Protein AF-A0A9N7MRY8-F1 (afdb_monomer_lite)

Sequence (94 aa):
MPPNINLRSHLRQEGHHPRRPRRVHPTSSQKYLPGFVEKAVEFMAKGIDTIVCVFLNNVFVIKAWKANLKIGDEVLLLSDSSGRLLEQLGASSI

Organism: Striga hermonthica (NCBI:txid68872)

InterPro domains:
  IPR036249 Thioredoxin-like superfamily [SSF52833] (31-92)
  IPR037944 Peroxiredoxin-5-like [PTHR10430] (25-91)

Foldseek 3Di:
DDDDDDPPPDPDDPDDDPDDDPDPDVCPLPPPQVVCQVCLVVCVVVVNPAAEDEDLDDPVVQVVSCVVVVPDRSYHYHHNVPCVVCVVVVNSPD

pLDDT: mean 70.33, std 21.2, range [32.59, 91.25]

Structure (mmCIF, N/CA/C/O backbone):
data_AF-A0A9N7MRY8-F1
#
_entry.id   AF-A0A9N7MRY8-F1
#
loop_
_atom_site.group_PDB
_atom_site.id
_atom_site.type_symbol
_atom_site.label_atom_id
_atom_site.label_alt_id
_atom_site.label_comp_id
_atom_site.label_asym_id
_atom_site.label_entity_id
_atom_s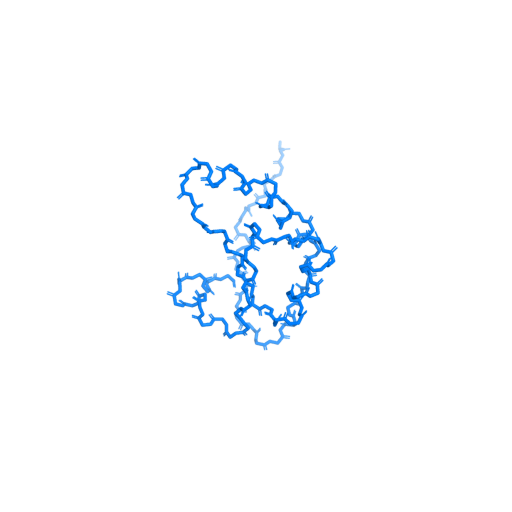ite.label_seq_id
_atom_site.pdbx_PDB_ins_code
_atom_site.Cartn_x
_atom_site.Cartn_y
_atom_site.Cartn_z
_atom_site.occupancy
_atom_site.B_iso_or_equiv
_atom_site.auth_seq_id
_atom_site.auth_comp_id
_atom_site.auth_asym_id
_atom_site.auth_atom_id
_atom_site.pdbx_PDB_model_num
ATOM 1 N N . MET A 1 1 ? 20.216 46.645 5.691 1.00 41.97 1 MET A N 1
ATOM 2 C CA . MET A 1 1 ? 20.375 45.578 4.680 1.00 41.97 1 MET A CA 1
ATOM 3 C C . MET A 1 1 ? 20.392 44.217 5.365 1.00 41.97 1 MET A C 1
ATOM 5 O O . MET A 1 1 ? 21.328 43.959 6.109 1.00 41.97 1 MET A O 1
ATOM 9 N N . PRO A 1 2 ? 19.392 43.362 5.111 1.00 37.56 2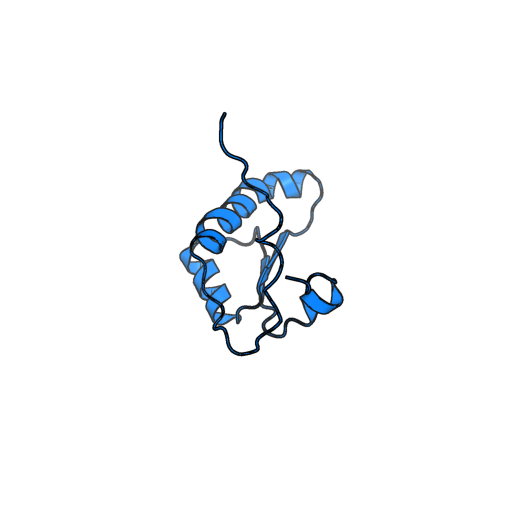 PRO A N 1
ATOM 10 C CA . PRO A 1 2 ? 19.560 41.917 4.986 1.00 37.56 2 PRO A CA 1
ATOM 11 C C . PRO A 1 2 ? 19.461 41.482 3.504 1.00 37.56 2 PRO A C 1
ATOM 13 O O . PRO A 1 2 ? 18.876 42.209 2.694 1.00 37.56 2 PRO A O 1
ATOM 16 N N . PRO A 1 3 ? 20.076 40.346 3.123 1.00 44.50 3 PRO A N 1
ATOM 17 C CA . PRO A 1 3 ? 20.321 39.992 1.732 1.00 44.50 3 PRO A CA 1
ATOM 18 C C . PRO A 1 3 ? 19.110 39.343 1.051 1.00 44.50 3 PRO A C 1
ATOM 20 O O . PRO A 1 3 ? 18.342 38.581 1.631 1.00 44.50 3 PRO A O 1
ATOM 23 N N . ASN A 1 4 ? 18.996 39.678 -0.226 1.00 45.97 4 ASN A N 1
ATOM 24 C CA . ASN A 1 4 ? 17.986 39.283 -1.192 1.00 45.97 4 ASN A CA 1
ATOM 25 C C . ASN A 1 4 ? 18.277 37.844 -1.677 1.00 45.97 4 ASN A C 1
ATOM 27 O O . ASN A 1 4 ? 19.287 37.627 -2.343 1.00 45.97 4 ASN A O 1
ATOM 31 N N .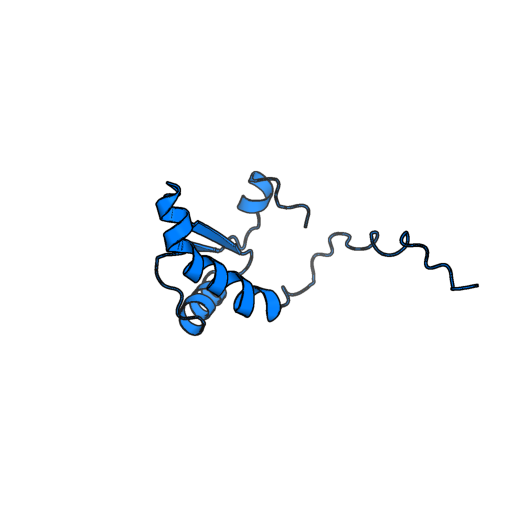 ILE A 1 5 ? 17.426 36.861 -1.357 1.00 47.38 5 ILE A N 1
ATOM 32 C CA . ILE A 1 5 ? 17.455 35.523 -1.978 1.00 47.38 5 ILE A CA 1
ATOM 33 C C . ILE A 1 5 ? 16.213 35.378 -2.855 1.00 47.38 5 ILE A C 1
ATOM 35 O O . ILE A 1 5 ? 15.077 35.309 -2.393 1.00 47.38 5 ILE A O 1
ATOM 39 N N . ASN A 1 6 ? 16.457 35.395 -4.162 1.00 42.00 6 ASN A N 1
ATOM 40 C CA . ASN A 1 6 ? 15.450 35.346 -5.207 1.00 42.00 6 ASN A CA 1
ATOM 41 C C . ASN A 1 6 ? 15.090 33.871 -5.485 1.00 42.00 6 ASN A C 1
ATOM 43 O O . ASN A 1 6 ? 15.885 33.123 -6.050 1.00 42.00 6 ASN A O 1
ATOM 47 N N . LEU A 1 7 ? 13.896 33.444 -5.066 1.00 38.12 7 LEU A N 1
ATOM 48 C CA . LEU A 1 7 ? 13.381 32.058 -5.060 1.00 38.12 7 LEU A CA 1
ATOM 49 C C . LEU A 1 7 ? 13.055 31.455 -6.449 1.00 38.12 7 LEU A C 1
ATOM 51 O O . LEU A 1 7 ? 12.273 30.513 -6.555 1.00 38.12 7 LEU A O 1
ATOM 55 N N . ARG A 1 8 ? 13.635 31.971 -7.539 1.00 36.91 8 ARG A N 1
ATOM 56 C CA . ARG A 1 8 ? 13.259 31.596 -8.918 1.00 36.91 8 ARG A CA 1
ATOM 57 C C . ARG A 1 8 ? 14.176 30.590 -9.625 1.00 36.91 8 ARG A C 1
ATOM 59 O O . ARG A 1 8 ? 13.927 30.288 -10.786 1.00 36.91 8 ARG A O 1
ATOM 66 N N . SER A 1 9 ? 15.189 30.027 -8.966 1.00 35.62 9 SER A N 1
ATOM 67 C CA . SER A 1 9 ? 16.172 29.150 -9.632 1.00 35.62 9 SER A CA 1
ATOM 68 C C . SER A 1 9 ? 16.088 27.651 -9.309 1.00 35.62 9 SER A C 1
ATOM 70 O O . SER A 1 9 ? 16.907 26.903 -9.831 1.00 35.62 9 SER A O 1
ATOM 72 N N . HIS A 1 10 ? 15.120 27.172 -8.514 1.00 33.44 10 HIS A N 1
ATOM 73 C CA . HIS A 1 10 ? 15.131 25.770 -8.042 1.00 33.44 10 HIS A CA 1
ATOM 74 C C . HIS A 1 10 ? 14.040 24.836 -8.601 1.00 33.44 10 HIS A C 1
ATOM 76 O O . HIS A 1 10 ? 13.924 23.707 -8.140 1.00 33.44 10 HIS A O 1
ATOM 82 N N . LEU A 1 11 ? 13.250 25.261 -9.595 1.00 36.03 11 LEU A N 1
ATOM 83 C CA . LEU A 1 11 ? 12.164 24.441 -10.171 1.00 36.03 11 LEU A CA 1
ATOM 84 C C . LEU A 1 11 ? 12.231 24.333 -11.700 1.00 36.03 11 LEU A C 1
ATOM 86 O O . LEU A 1 11 ? 11.236 24.430 -12.414 1.00 36.03 11 LEU A O 1
ATOM 90 N N . ARG A 1 12 ? 13.435 24.124 -12.224 1.00 36.00 12 ARG A N 1
ATOM 91 C CA . ARG A 1 12 ? 13.651 23.665 -13.598 1.00 36.00 12 ARG A CA 1
ATOM 92 C C . ARG A 1 12 ? 14.859 22.747 -13.524 1.00 36.00 12 ARG A C 1
ATOM 94 O O . ARG A 1 12 ? 15.896 23.258 -13.130 1.00 36.00 12 ARG A O 1
ATOM 101 N N . GLN A 1 13 ? 14.692 21.454 -13.825 1.00 43.38 13 GLN A N 1
ATOM 102 C CA . GLN A 1 13 ? 15.711 20.411 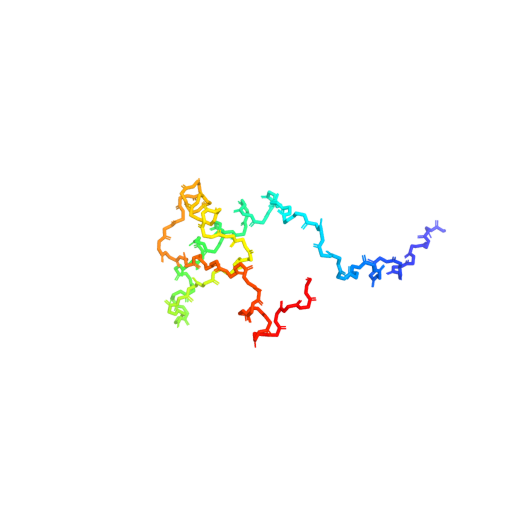-14.111 1.00 43.38 13 GLN A CA 1
ATOM 103 C C . GLN A 1 13 ? 15.352 19.030 -13.509 1.00 43.38 13 GLN A C 1
ATOM 105 O O . GLN A 1 13 ? 16.210 18.358 -12.955 1.00 43.38 13 GLN A O 1
ATOM 110 N N . GLU A 1 14 ? 14.124 18.535 -13.657 1.00 40.16 14 GLU A N 1
ATOM 111 C CA . GLU A 1 14 ? 13.918 17.074 -13.646 1.00 40.16 14 GLU A CA 1
ATOM 112 C C . GLU A 1 14 ? 13.180 16.720 -14.941 1.00 40.16 14 GLU A C 1
ATOM 114 O O . GLU A 1 14 ? 11.980 16.475 -14.997 1.00 40.16 14 GLU A O 1
ATOM 119 N N . GLY A 1 15 ? 13.933 16.825 -16.040 1.00 32.59 15 GLY A N 1
ATOM 120 C CA . GLY A 1 15 ? 13.583 16.186 -17.296 1.00 32.59 15 GLY A CA 1
ATOM 121 C C . GLY A 1 15 ? 13.774 14.678 -17.154 1.00 32.59 15 GLY A C 1
ATOM 122 O O . GLY A 1 15 ? 14.806 14.210 -16.678 1.00 32.59 15 GLY A O 1
ATOM 123 N N . HIS A 1 16 ? 12.756 13.943 -17.583 1.00 45.03 16 HIS A N 1
ATOM 124 C CA . HIS A 1 16 ? 12.685 12.492 -17.710 1.00 45.03 16 HIS A CA 1
ATOM 125 C C . HIS A 1 16 ? 14.004 11.887 -18.249 1.00 45.03 16 HIS A C 1
ATOM 127 O O . HIS A 1 16 ? 14.316 12.013 -19.434 1.00 45.03 16 HIS A O 1
ATOM 133 N N . HIS A 1 17 ? 14.786 11.208 -17.398 1.00 36.09 17 HIS A N 1
ATOM 134 C CA . HIS A 1 17 ? 15.991 10.476 -17.813 1.00 36.09 17 HIS A CA 1
ATOM 135 C C . HIS A 1 17 ? 15.876 8.978 -17.451 1.00 36.09 17 HIS A C 1
ATOM 137 O O . HIS A 1 17 ? 15.749 8.643 -16.272 1.00 36.09 17 HIS A O 1
ATOM 143 N N . PRO A 1 18 ? 15.944 8.041 -18.420 1.00 43.16 18 PRO A N 1
ATOM 144 C CA . PRO A 1 18 ? 15.506 6.647 -18.253 1.00 43.16 18 PRO A CA 1
ATOM 145 C C . PRO A 1 18 ? 16.524 5.722 -17.551 1.00 43.16 18 PRO A C 1
ATOM 147 O O . PRO A 1 18 ? 16.495 4.510 -17.752 1.00 43.16 18 PRO A O 1
ATOM 150 N N . ARG A 1 19 ? 17.462 6.253 -16.749 1.00 34.97 19 ARG A N 1
ATOM 151 C CA . ARG A 1 19 ? 18.566 5.464 -16.151 1.00 34.97 19 ARG A CA 1
ATOM 152 C C . ARG A 1 19 ? 18.894 5.778 -14.685 1.00 34.97 19 ARG A C 1
ATOM 154 O O . ARG A 1 19 ? 19.994 5.473 -14.232 1.00 34.97 19 ARG A O 1
ATOM 161 N N . ARG A 1 20 ? 17.972 6.360 -13.910 1.00 37.44 20 ARG A N 1
ATOM 162 C CA . ARG A 1 20 ? 18.159 6.476 -12.451 1.00 37.44 20 ARG A CA 1
ATOM 163 C C . ARG A 1 20 ? 17.610 5.216 -11.766 1.00 37.44 20 ARG A C 1
ATOM 165 O O . ARG A 1 20 ? 16.410 4.968 -11.880 1.00 37.44 20 ARG A O 1
ATOM 172 N N . PRO A 1 21 ? 18.422 4.418 -11.044 1.00 33.34 21 PRO A N 1
ATOM 173 C CA . PRO A 1 21 ? 17.863 3.388 -10.177 1.00 33.34 21 PRO A CA 1
ATOM 174 C C . PRO A 1 21 ? 16.938 4.077 -9.170 1.00 33.34 21 PRO A C 1
ATOM 176 O O . PRO A 1 21 ? 17.319 5.099 -8.592 1.00 33.34 21 PRO A O 1
ATOM 179 N N . ARG A 1 22 ? 15.718 3.553 -8.981 1.00 45.44 22 ARG A N 1
ATOM 180 C CA . ARG A 1 22 ? 14.788 4.052 -7.956 1.00 45.44 22 ARG A CA 1
ATOM 181 C C . ARG A 1 22 ? 15.496 4.016 -6.612 1.00 45.44 22 ARG A C 1
ATOM 183 O O . ARG A 1 22 ? 15.658 2.959 -6.006 1.00 45.44 22 ARG A O 1
ATOM 190 N N . ARG A 1 23 ? 15.946 5.184 -6.168 1.00 38.72 23 ARG A N 1
ATOM 191 C CA . ARG A 1 23 ? 16.598 5.359 -4.882 1.00 38.72 23 ARG A CA 1
ATOM 192 C C . ARG A 1 23 ? 15.555 5.061 -3.815 1.00 38.72 23 ARG A C 1
ATOM 194 O O . ARG A 1 23 ? 14.524 5.720 -3.739 1.00 38.72 23 ARG A O 1
ATOM 201 N N . VAL A 1 24 ? 15.811 4.039 -3.007 1.00 45.09 24 VAL A N 1
ATOM 202 C CA . VAL A 1 24 ? 15.033 3.784 -1.797 1.00 45.09 24 VAL A CA 1
ATOM 203 C C . VAL A 1 24 ? 15.332 4.943 -0.853 1.00 45.09 24 VAL A C 1
ATOM 205 O O . VAL A 1 24 ? 16.406 5.015 -0.259 1.00 45.09 24 VAL A O 1
ATOM 208 N N . HIS A 1 25 ? 14.432 5.920 -0.800 1.00 41.59 25 HIS A N 1
ATOM 209 C CA . HIS A 1 25 ? 14.568 7.052 0.104 1.00 41.59 25 HIS A CA 1
ATOM 210 C C . HIS A 1 25 ? 14.147 6.591 1.507 1.00 41.59 25 HIS A C 1
ATOM 212 O O . HIS A 1 25 ? 12.964 6.280 1.685 1.00 41.59 25 HIS A O 1
ATOM 218 N N . PRO A 1 26 ? 15.058 6.558 2.502 1.00 40.03 26 PRO A N 1
ATOM 219 C CA . PRO A 1 26 ? 14.754 6.052 3.848 1.00 40.03 26 PRO A CA 1
ATOM 220 C C . PRO A 1 26 ? 13.608 6.823 4.522 1.00 40.03 26 PRO A C 1
ATOM 222 O O . PRO A 1 26 ? 12.871 6.281 5.336 1.00 40.03 26 PRO A O 1
ATOM 225 N N . THR A 1 27 ? 13.378 8.069 4.115 1.00 44.81 27 THR A N 1
ATOM 226 C CA . THR A 1 27 ? 12.292 8.916 4.612 1.00 44.81 27 THR A CA 1
ATOM 227 C C . THR A 1 27 ? 10.897 8.511 4.136 1.00 44.81 27 THR A C 1
ATOM 229 O O . THR A 1 27 ? 9.934 8.816 4.831 1.00 44.81 27 THR A O 1
ATOM 232 N N . SER A 1 28 ? 10.758 7.834 2.991 1.00 51.41 28 SER A N 1
ATOM 233 C CA . SER A 1 28 ? 9.439 7.489 2.428 1.00 51.41 28 SER A CA 1
ATOM 234 C C . SER A 1 28 ? 8.793 6.283 3.124 1.00 51.41 28 SER A C 1
ATOM 236 O O . SER A 1 28 ? 7.626 6.321 3.500 1.00 51.41 28 SER A O 1
ATOM 238 N N . SER A 1 29 ? 9.565 5.228 3.377 1.00 52.28 29 SER A N 1
ATOM 239 C CA . SER A 1 29 ? 9.057 3.983 3.957 1.00 52.28 29 SER A CA 1
ATOM 240 C C . SER A 1 29 ? 9.032 3.992 5.487 1.00 52.28 29 SER A C 1
ATOM 242 O O . SER A 1 29 ? 8.127 3.412 6.071 1.00 52.28 29 SER A O 1
ATOM 244 N N . GLN A 1 30 ? 9.969 4.677 6.156 1.00 55.12 30 GLN A N 1
ATOM 245 C CA . GLN A 1 30 ? 10.043 4.660 7.626 1.00 55.12 30 GLN A CA 1
ATOM 246 C C . GLN A 1 30 ? 9.107 5.654 8.323 1.00 55.12 30 GLN A C 1
ATOM 248 O O . GLN A 1 30 ? 8.828 5.470 9.502 1.00 55.12 30 GLN A O 1
ATOM 253 N N . LYS A 1 31 ? 8.633 6.707 7.639 1.00 60.38 31 LYS A N 1
ATOM 254 C CA . LYS A 1 31 ? 7.749 7.720 8.249 1.00 60.38 31 LYS A CA 1
ATOM 255 C C . LYS A 1 31 ? 6.320 7.713 7.718 1.00 60.38 31 LYS A C 1
ATOM 257 O O . LYS A 1 31 ? 5.402 7.878 8.510 1.00 60.38 31 LYS A O 1
ATOM 262 N N . TYR A 1 32 ? 6.110 7.536 6.413 1.00 69.94 32 TYR A N 1
ATOM 263 C CA . TYR A 1 32 ? 4.762 7.675 5.851 1.00 69.94 32 TYR A CA 1
ATOM 264 C C . TYR A 1 32 ? 3.926 6.419 6.061 1.00 69.94 32 TYR A C 1
ATOM 266 O O . TYR A 1 32 ? 2.798 6.517 6.528 1.00 69.94 32 TYR A O 1
ATOM 274 N N . LEU A 1 33 ? 4.489 5.243 5.774 1.00 72.38 33 LEU A N 1
ATOM 275 C CA . LEU A 1 33 ? 3.762 3.981 5.895 1.00 72.38 33 LEU A CA 1
ATOM 276 C C . LEU A 1 33 ? 3.233 3.716 7.315 1.00 72.38 33 LEU A C 1
ATOM 278 O O . LEU A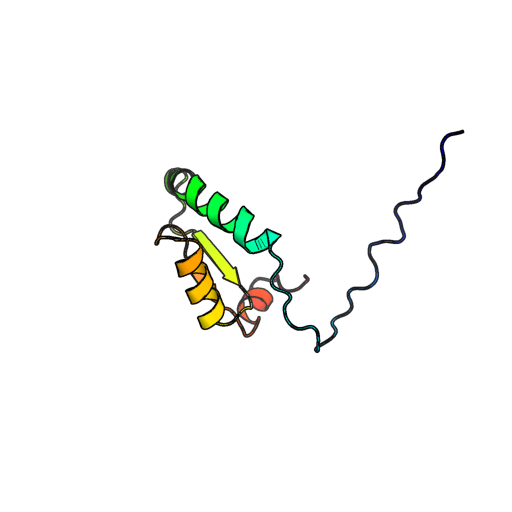 1 33 ? 2.038 3.453 7.431 1.00 72.38 33 LEU A O 1
ATOM 282 N N . PRO A 1 34 ? 4.036 3.852 8.391 1.00 75.44 34 PRO A N 1
ATOM 283 C CA . PRO A 1 34 ? 3.525 3.662 9.748 1.00 75.44 34 PRO A CA 1
ATOM 284 C C . PRO A 1 34 ? 2.417 4.656 10.118 1.00 75.44 34 PRO A C 1
ATOM 286 O O . PRO A 1 34 ? 1.430 4.266 10.727 1.00 75.44 34 PRO A O 1
ATOM 289 N N . GLY A 1 35 ? 2.519 5.913 9.672 1.00 79.19 35 GLY A N 1
ATOM 290 C CA . GLY A 1 35 ? 1.502 6.929 9.955 1.00 79.19 35 GLY A CA 1
ATOM 291 C C . GLY A 1 35 ? 0.144 6.658 9.295 1.00 79.19 35 GLY A C 1
ATOM 292 O O . GLY A 1 35 ? -0.881 7.074 9.830 1.00 79.19 35 GLY A O 1
ATOM 293 N N . PHE A 1 36 ? 0.107 5.958 8.153 1.00 80.75 36 PHE A N 1
ATOM 294 C CA . PHE A 1 36 ? -1.157 5.512 7.552 1.00 80.75 36 PHE A CA 1
ATOM 295 C C . PHE A 1 36 ? -1.771 4.330 8.298 1.00 80.75 36 PHE A C 1
ATOM 297 O O . PHE A 1 36 ? -2.990 4.279 8.408 1.00 80.75 36 PHE A O 1
ATOM 304 N N . VAL A 1 37 ? -0.945 3.427 8.832 1.00 81.94 37 VAL A N 1
ATOM 305 C CA . VAL A 1 37 ? -1.412 2.315 9.675 1.00 81.94 37 VAL A CA 1
ATOM 306 C C . VAL A 1 37 ? -2.005 2.862 10.975 1.00 81.94 37 VAL A C 1
ATOM 308 O O . VAL A 1 37 ? -3.146 2.568 11.297 1.00 81.94 37 VAL A O 1
ATOM 311 N N . GLU A 1 38 ? -1.310 3.772 11.662 1.00 84.94 38 GLU A N 1
ATOM 312 C CA . GLU A 1 38 ? -1.819 4.403 12.894 1.00 84.94 38 GLU A CA 1
ATOM 313 C C . GLU A 1 38 ? -3.165 5.119 12.697 1.00 84.94 38 GLU A C 1
ATOM 315 O O . GLU A 1 38 ? -4.011 5.131 13.591 1.00 84.94 38 GLU A O 1
ATOM 320 N N . LYS A 1 39 ? -3.378 5.713 11.519 1.00 84.94 39 LYS A N 1
ATOM 321 C CA . LYS A 1 39 ? -4.613 6.432 11.174 1.00 84.94 39 LYS A CA 1
ATOM 322 C C . LYS A 1 39 ? -5.657 5.566 10.476 1.00 84.94 39 LYS A C 1
ATOM 324 O O . LYS A 1 39 ? -6.741 6.072 10.188 1.00 84.94 39 LYS A O 1
ATOM 329 N N . ALA A 1 40 ? -5.375 4.292 10.202 1.00 83.62 40 ALA A N 1
ATOM 330 C CA . ALA A 1 40 ? -6.276 3.434 9.439 1.00 83.62 40 ALA A CA 1
ATOM 331 C C . ALA A 1 40 ? -7.657 3.327 10.098 1.00 83.62 40 ALA A C 1
ATOM 333 O O . ALA A 1 40 ? -8.676 3.457 9.422 1.00 83.62 40 ALA A O 1
ATOM 334 N N . VAL A 1 41 ? -7.689 3.228 11.428 1.00 82.19 41 VAL A N 1
ATOM 335 C CA . VAL A 1 41 ? -8.927 3.217 12.222 1.00 82.19 41 VAL A CA 1
ATOM 336 C C . VAL A 1 41 ? -9.733 4.513 12.053 1.00 82.19 41 VAL A C 1
ATOM 338 O O . VAL A 1 41 ? -10.952 4.466 11.904 1.00 82.19 41 VAL A O 1
ATOM 341 N N . GLU A 1 42 ? -9.075 5.676 12.025 1.00 87.25 42 GLU A N 1
ATOM 342 C CA . GLU A 1 42 ? -9.744 6.970 11.818 1.00 87.25 42 GLU A CA 1
ATOM 343 C C . GLU A 1 42 ? -10.327 7.080 10.401 1.00 87.25 42 GLU A C 1
ATOM 345 O O . GLU A 1 42 ? -11.418 7.618 10.207 1.00 87.25 42 GLU A O 1
ATOM 350 N N . PHE A 1 43 ? -9.617 6.558 9.402 1.00 85.56 43 PHE A N 1
ATOM 351 C CA . PHE A 1 43 ? -10.090 6.532 8.021 1.00 85.56 43 PHE A CA 1
ATOM 352 C C . PHE A 1 43 ? -11.294 5.603 7.847 1.00 85.56 43 PHE A C 1
ATOM 354 O O . PHE A 1 43 ? -12.286 6.010 7.242 1.00 85.56 43 PHE A O 1
ATOM 361 N N . MET A 1 44 ? -11.256 4.410 8.442 1.00 83.94 44 MET A N 1
ATOM 362 C CA . MET A 1 44 ? -12.396 3.488 8.443 1.00 83.94 44 MET A CA 1
ATOM 363 C C . MET A 1 44 ? -13.614 4.102 9.146 1.00 83.94 44 MET A C 1
ATOM 365 O O . MET A 1 44 ? -14.728 4.012 8.637 1.00 83.94 44 MET A O 1
ATOM 369 N N . ALA A 1 45 ? -13.412 4.822 10.256 1.00 86.69 45 ALA A N 1
ATOM 370 C CA . ALA A 1 45 ? -14.488 5.534 10.952 1.00 86.69 45 ALA A CA 1
ATOM 371 C C . ALA A 1 45 ? -15.140 6.648 10.107 1.00 86.69 45 ALA A C 1
ATOM 373 O O . ALA A 1 45 ? -16.295 7.002 10.338 1.00 86.69 45 ALA A O 1
ATOM 374 N N . LYS A 1 46 ? -14.429 7.187 9.109 1.00 89.81 46 LYS A N 1
ATOM 375 C CA . LYS A 1 46 ? -14.960 8.162 8.138 1.00 89.81 46 LYS A CA 1
ATOM 376 C C . LYS A 1 46 ? -15.665 7.509 6.942 1.00 89.81 46 LYS A C 1
ATOM 378 O O . LYS A 1 46 ? -16.101 8.228 6.047 1.00 89.81 46 LYS A O 1
ATOM 383 N N . GLY A 1 47 ? -15.783 6.180 6.923 1.00 89.38 47 GLY A N 1
ATOM 384 C CA . GLY A 1 47 ? -16.408 5.426 5.836 1.00 89.38 47 GLY A CA 1
ATOM 385 C C . GLY A 1 47 ? -15.470 5.119 4.668 1.00 89.38 47 GLY A C 1
ATOM 386 O O . GLY A 1 47 ? -15.946 4.880 3.565 1.00 89.38 47 GLY A O 1
ATOM 387 N N . ILE A 1 48 ? -14.147 5.157 4.872 1.00 88.06 48 ILE A N 1
ATOM 388 C CA . ILE A 1 48 ? -13.186 4.695 3.862 1.00 88.06 48 ILE A CA 1
ATOM 389 C C . ILE A 1 48 ? -13.050 3.175 3.967 1.00 88.06 48 ILE A C 1
ATOM 391 O O . ILE A 1 48 ? -12.602 2.666 4.992 1.00 88.06 48 ILE A O 1
ATOM 395 N N . ASP A 1 49 ? -13.371 2.464 2.885 1.00 85.25 49 ASP A N 1
ATOM 396 C CA . ASP A 1 49 ? -13.332 0.997 2.855 1.00 85.25 49 ASP A CA 1
ATOM 397 C C . ASP A 1 49 ? -11.912 0.422 2.770 1.00 85.25 49 ASP A C 1
ATOM 399 O O . ASP A 1 49 ? -11.632 -0.657 3.289 1.00 85.25 49 ASP A O 1
ATOM 403 N N . THR A 1 50 ? -10.995 1.086 2.056 1.00 86.56 50 THR A N 1
ATOM 404 C CA . THR A 1 50 ? -9.645 0.551 1.818 1.00 86.56 50 THR A CA 1
ATOM 405 C C . THR A 1 50 ? -8.619 1.656 1.604 1.00 86.56 50 THR A C 1
ATOM 407 O O . THR A 1 50 ? -8.810 2.560 0.791 1.00 86.56 50 THR A O 1
ATOM 410 N N . ILE A 1 51 ? -7.481 1.541 2.291 1.00 87.56 51 ILE A N 1
ATOM 411 C CA . ILE A 1 51 ? -6.319 2.415 2.107 1.00 87.56 51 ILE A CA 1
ATOM 412 C C . ILE A 1 51 ? -5.312 1.689 1.222 1.00 87.56 51 ILE A C 1
ATOM 414 O O . ILE A 1 51 ? -4.829 0.616 1.582 1.00 87.56 51 ILE A O 1
ATOM 418 N N . VAL A 1 52 ? -4.975 2.279 0.073 1.00 89.25 52 VAL A N 1
ATOM 419 C CA . VAL A 1 52 ? -4.014 1.704 -0.877 1.00 89.25 52 VAL A CA 1
ATOM 420 C C . VAL A 1 52 ? -2.812 2.629 -1.038 1.00 89.25 52 VAL A C 1
ATOM 422 O O . VAL A 1 52 ? -2.951 3.780 -1.446 1.00 89.25 52 VAL A O 1
ATOM 425 N N . CYS A 1 53 ? -1.614 2.116 -0.765 1.00 88.25 53 CYS A N 1
ATOM 426 C CA . CYS A 1 53 ? -0.353 2.781 -1.077 1.00 88.25 53 CYS A CA 1
ATOM 427 C C . CYS A 1 53 ? 0.247 2.165 -2.343 1.00 88.25 53 CYS A C 1
ATOM 429 O O . CYS A 1 53 ? 0.616 0.990 -2.354 1.00 88.25 53 CYS A O 1
ATOM 431 N N . VAL A 1 54 ? 0.355 2.962 -3.407 1.00 87.88 54 VAL A N 1
ATOM 432 C CA . VAL A 1 54 ? 0.883 2.524 -4.705 1.00 87.88 54 VAL A CA 1
ATOM 433 C C . VAL A 1 54 ? 2.364 2.862 -4.817 1.00 87.88 54 VAL A C 1
ATOM 435 O O . VAL A 1 54 ? 2.782 3.992 -4.570 1.00 87.88 54 VAL A O 1
ATOM 438 N N . PHE A 1 55 ? 3.158 1.883 -5.234 1.00 86.94 55 PHE A N 1
ATOM 439 C CA . PHE A 1 55 ? 4.591 2.016 -5.437 1.00 86.94 55 PHE A CA 1
ATOM 440 C C . PHE A 1 55 ? 4.967 1.549 -6.822 1.00 86.94 55 PHE A C 1
ATOM 442 O O . PHE A 1 55 ? 4.490 0.532 -7.299 1.00 86.94 55 PHE A O 1
ATOM 449 N N . LEU A 1 56 ? 5.938 2.221 -7.415 1.00 88.94 56 LEU A N 1
ATOM 450 C CA . LEU A 1 56 ? 6.492 1.830 -8.705 1.00 88.94 56 LEU A CA 1
ATOM 451 C C . LEU A 1 56 ? 7.650 0.815 -8.581 1.00 88.94 56 LEU A C 1
ATOM 453 O O . LEU A 1 56 ? 8.402 0.564 -9.525 1.00 88.94 56 LEU A O 1
ATOM 457 N N . ASN A 1 57 ? 7.855 0.281 -7.376 1.00 87.31 57 ASN A N 1
ATOM 458 C CA . ASN A 1 57 ? 8.809 -0.782 -7.086 1.00 87.31 57 ASN A CA 1
ATOM 459 C C . ASN A 1 57 ? 8.176 -2.141 -7.401 1.00 87.31 57 ASN A C 1
ATOM 461 O O . ASN A 1 57 ? 6.959 -2.270 -7.410 1.00 87.31 57 ASN A O 1
ATOM 465 N N . ASN A 1 58 ? 9.003 -3.164 -7.623 1.00 87.88 58 ASN A N 1
ATOM 466 C CA . ASN A 1 58 ? 8.507 -4.521 -7.835 1.00 87.88 58 ASN A CA 1
ATOM 467 C C . ASN A 1 58 ? 7.897 -5.132 -6.557 1.00 87.88 58 ASN A C 1
ATOM 469 O O . ASN A 1 58 ? 8.200 -4.724 -5.431 1.00 87.88 58 ASN A O 1
ATOM 473 N N . VAL A 1 59 ? 7.102 -6.186 -6.747 1.00 87.94 59 VAL A N 1
ATOM 474 C CA . VAL A 1 59 ? 6.390 -6.884 -5.668 1.00 87.94 59 VAL A CA 1
ATOM 475 C C . VAL A 1 59 ? 7.317 -7.462 -4.593 1.00 87.94 59 VAL A C 1
ATOM 477 O O . VAL A 1 59 ? 6.944 -7.493 -3.425 1.00 87.94 59 VAL A O 1
ATOM 480 N N . PHE A 1 60 ? 8.537 -7.881 -4.941 1.00 90.00 60 PHE A N 1
ATOM 481 C CA . PHE A 1 60 ? 9.481 -8.456 -3.978 1.00 90.00 60 PHE A CA 1
ATOM 482 C C . PHE A 1 60 ? 9.993 -7.408 -2.988 1.00 90.00 60 PHE A C 1
ATOM 484 O O . PHE A 1 60 ? 10.046 -7.670 -1.786 1.00 90.00 60 PHE A O 1
ATOM 491 N N . VAL A 1 61 ? 10.306 -6.204 -3.476 1.00 87.31 61 VAL A N 1
ATOM 492 C CA . VAL A 1 61 ? 10.709 -5.066 -2.637 1.00 87.31 61 VAL A CA 1
ATOM 493 C C . VAL A 1 61 ? 9.560 -4.656 -1.721 1.00 87.31 61 VAL A C 1
ATOM 495 O O . VAL A 1 61 ? 9.765 -4.489 -0.520 1.00 87.31 61 VAL A O 1
ATOM 498 N N . ILE A 1 62 ? 8.342 -4.568 -2.260 1.00 88.44 62 ILE A N 1
ATOM 499 C CA . ILE A 1 62 ? 7.156 -4.212 -1.473 1.00 88.44 62 ILE A CA 1
ATOM 500 C C . ILE A 1 62 ? 6.840 -5.265 -0.408 1.00 88.44 62 ILE A C 1
ATOM 502 O O . ILE A 1 62 ? 6.568 -4.915 0.740 1.00 88.44 62 ILE A O 1
ATOM 506 N N . LYS A 1 63 ? 6.962 -6.555 -0.737 1.00 88.06 63 LYS A N 1
ATOM 507 C CA . LYS A 1 63 ? 6.783 -7.652 0.223 1.00 88.06 63 LYS A CA 1
ATOM 508 C C . LYS A 1 63 ? 7.818 -7.600 1.349 1.00 88.06 63 LYS A C 1
ATOM 510 O O . LYS A 1 63 ? 7.455 -7.761 2.513 1.00 88.06 63 LYS A O 1
ATOM 515 N N . ALA A 1 64 ? 9.083 -7.336 1.020 1.00 89.25 64 ALA A N 1
ATOM 516 C CA . ALA A 1 64 ? 10.141 -7.178 2.015 1.00 89.25 64 ALA A CA 1
ATOM 517 C C . ALA A 1 64 ? 9.879 -5.977 2.940 1.00 89.25 64 ALA A C 1
ATOM 519 O O . ALA A 1 64 ? 10.083 -6.075 4.147 1.00 89.25 64 ALA A O 1
ATOM 520 N N . TRP A 1 65 ? 9.374 -4.860 2.407 1.00 87.19 65 TRP A N 1
ATOM 521 C CA . TRP A 1 65 ? 8.999 -3.702 3.223 1.00 87.19 65 TRP A CA 1
ATOM 522 C C . TRP A 1 65 ? 7.805 -3.985 4.130 1.00 87.19 65 TRP A C 1
ATOM 524 O O . TRP A 1 65 ? 7.878 -3.643 5.309 1.00 87.19 65 TRP A O 1
ATOM 534 N N . LYS A 1 66 ? 6.755 -4.652 3.623 1.00 87.00 66 LYS A N 1
ATOM 535 C CA . LYS A 1 66 ? 5.594 -5.059 4.436 1.00 87.00 66 LYS A CA 1
ATOM 536 C C . LYS A 1 66 ? 6.048 -5.874 5.650 1.00 87.00 66 LYS A C 1
ATOM 538 O O . LYS A 1 66 ? 5.650 -5.574 6.772 1.00 87.00 66 LYS A O 1
ATOM 543 N N . ALA A 1 67 ? 6.935 -6.847 5.427 1.00 87.50 67 ALA A N 1
ATOM 544 C CA . ALA A 1 67 ? 7.488 -7.691 6.484 1.00 87.50 67 ALA A CA 1
ATOM 545 C C . ALA A 1 67 ? 8.374 -6.906 7.468 1.00 87.50 67 ALA A C 1
ATOM 547 O O . ALA A 1 67 ? 8.177 -6.998 8.678 1.00 87.50 67 ALA A O 1
ATOM 548 N N . ASN A 1 68 ? 9.315 -6.100 6.965 1.00 87.06 68 ASN A N 1
ATOM 549 C CA . ASN A 1 68 ? 10.257 -5.355 7.808 1.00 87.06 68 ASN A CA 1
ATOM 550 C C . ASN A 1 68 ? 9.572 -4.297 8.682 1.00 87.06 68 ASN A C 1
ATOM 552 O O . ASN A 1 68 ? 9.985 -4.077 9.817 1.00 87.06 68 ASN A O 1
ATOM 556 N N . LEU A 1 69 ? 8.538 -3.640 8.154 1.00 84.38 69 LEU A N 1
ATOM 557 C CA . LEU A 1 69 ? 7.788 -2.593 8.851 1.00 84.38 69 LEU A CA 1
ATOM 558 C C . LEU A 1 69 ? 6.585 -3.139 9.630 1.00 84.38 69 LEU A C 1
ATOM 560 O O . LEU A 1 69 ? 5.875 -2.356 10.251 1.00 84.38 69 LEU A O 1
ATOM 564 N N . LYS A 1 70 ? 6.362 -4.462 9.604 1.00 86.75 70 LYS A N 1
ATOM 565 C CA . LYS A 1 70 ? 5.233 -5.142 10.262 1.00 86.75 70 LYS A CA 1
ATOM 566 C C . LYS A 1 70 ? 3.875 -4.529 9.898 1.00 86.75 70 LYS A C 1
ATOM 568 O O . LYS A 1 70 ? 3.001 -4.389 10.748 1.00 86.75 70 LYS A O 1
ATOM 573 N N . ILE A 1 71 ? 3.705 -4.156 8.631 1.00 84.12 71 ILE A N 1
ATOM 574 C CA . ILE A 1 71 ? 2.448 -3.584 8.143 1.00 84.12 71 ILE A CA 1
ATOM 575 C C . ILE A 1 71 ? 1.428 -4.717 8.015 1.00 84.12 71 ILE A C 1
ATOM 577 O O . ILE A 1 71 ? 1.668 -5.692 7.297 1.00 84.12 71 ILE A O 1
ATOM 581 N N . GLY A 1 72 ? 0.311 -4.578 8.728 1.00 83.06 72 GLY A N 1
ATOM 582 C CA . GLY A 1 72 ? -0.818 -5.505 8.687 1.00 83.06 72 GLY A CA 1
ATOM 583 C C . GLY A 1 72 ? -1.665 -5.357 7.422 1.00 83.06 72 GLY A C 1
ATOM 584 O O . GLY A 1 72 ? -1.209 -4.853 6.395 1.00 83.06 72 GLY A O 1
ATOM 585 N N . ASP A 1 73 ? -2.915 -5.801 7.496 1.00 85.19 73 ASP A N 1
ATOM 586 C CA . ASP A 1 73 ? -3.859 -5.741 6.371 1.00 85.19 73 ASP A CA 1
ATOM 587 C C . ASP A 1 73 ? -4.711 -4.464 6.357 1.00 85.19 73 ASP A C 1
ATOM 589 O O . ASP A 1 73 ? -5.531 -4.267 5.469 1.00 85.19 73 ASP A O 1
ATOM 593 N N . GLU A 1 74 ? -4.453 -3.553 7.296 1.00 85.38 74 GLU A N 1
ATOM 594 C CA . GLU A 1 74 ? -5.088 -2.234 7.383 1.00 85.38 74 GLU A CA 1
ATOM 595 C C . GLU A 1 74 ? -4.739 -1.326 6.192 1.00 85.38 74 GLU A C 1
ATOM 597 O O . GLU A 1 74 ? -5.506 -0.433 5.833 1.00 85.38 74 GLU A O 1
ATOM 602 N N . VAL A 1 75 ? -3.576 -1.556 5.568 1.00 87.00 75 VAL A N 1
ATOM 603 C CA . VAL A 1 75 ? -3.097 -0.807 4.401 1.00 87.00 75 VAL A CA 1
ATOM 604 C C . VAL A 1 75 ? -2.637 -1.776 3.315 1.00 87.00 75 VAL A C 1
ATOM 606 O O . VAL A 1 75 ? -1.738 -2.599 3.517 1.00 87.00 75 VAL A O 1
ATOM 609 N N . LEU A 1 76 ? -3.215 -1.644 2.122 1.00 88.94 76 LEU A N 1
ATOM 610 C CA . LEU A 1 76 ? -2.834 -2.419 0.949 1.00 88.94 76 LEU A CA 1
ATOM 611 C C . LEU A 1 76 ? -1.637 -1.768 0.249 1.00 88.94 76 LEU A C 1
ATOM 613 O O . LEU A 1 76 ? -1.708 -0.636 -0.223 1.00 88.94 76 LEU A O 1
ATOM 617 N N . LEU A 1 77 ? -0.535 -2.504 0.131 1.00 89.94 77 LEU A N 1
ATOM 618 C CA . LEU A 1 77 ? 0.643 -2.069 -0.616 1.00 89.94 77 LEU A CA 1
ATOM 619 C C . LEU A 1 77 ? 0.570 -2.618 -2.046 1.00 89.94 77 LEU A C 1
ATOM 621 O O . LEU A 1 77 ? 0.711 -3.825 -2.259 1.00 89.94 77 LEU A O 1
ATOM 625 N N . LEU A 1 78 ? 0.373 -1.739 -3.026 1.00 90.00 78 LEU A N 1
ATOM 626 C CA . LEU A 1 78 ? 0.262 -2.092 -4.438 1.00 90.00 78 LEU A CA 1
ATOM 627 C C . LEU A 1 78 ? 1.578 -1.814 -5.175 1.00 90.00 78 LEU A C 1
ATOM 629 O O . LEU A 1 78 ? 2.142 -0.728 -5.076 1.00 90.00 78 LEU A O 1
ATOM 633 N N . SER A 1 79 ? 2.051 -2.794 -5.942 1.00 91.25 79 SER A N 1
ATOM 634 C CA . SER A 1 79 ? 3.235 -2.680 -6.800 1.00 91.25 79 SER A CA 1
ATOM 635 C C . SER A 1 79 ? 2.808 -2.428 -8.251 1.00 91.25 79 SER A C 1
ATOM 637 O O . SER A 1 79 ? 2.403 -3.364 -8.936 1.00 91.25 79 SER A O 1
ATOM 639 N N . ASP A 1 80 ? 2.969 -1.203 -8.741 1.00 90.06 80 ASP A N 1
ATOM 640 C CA . ASP A 1 80 ? 2.859 -0.820 -10.152 1.00 90.06 80 ASP A CA 1
ATOM 641 C C . ASP A 1 80 ? 4.250 -0.619 -10.775 1.00 90.06 80 ASP A C 1
ATOM 643 O O . ASP A 1 80 ? 4.674 0.490 -11.085 1.00 90.06 80 ASP A O 1
ATOM 647 N N . SER A 1 81 ? 4.997 -1.697 -11.002 1.00 84.75 81 SER A N 1
ATOM 648 C CA . SER A 1 81 ? 6.329 -1.586 -11.616 1.00 84.75 81 SER A CA 1
ATOM 649 C C . SER A 1 81 ? 6.311 -1.038 -13.049 1.00 84.75 81 SER A C 1
ATOM 651 O O . SER A 1 81 ? 7.360 -0.654 -13.561 1.00 84.75 81 SER A O 1
ATOM 653 N N . SER A 1 82 ? 5.144 -1.031 -13.702 1.00 85.81 82 SER A N 1
ATOM 654 C CA . SER A 1 82 ? 4.970 -0.540 -15.071 1.00 85.81 82 SER A CA 1
ATOM 655 C C . SER A 1 82 ? 4.741 0.969 -15.153 1.00 85.81 82 SER A C 1
ATOM 657 O O . SER A 1 82 ? 5.015 1.564 -16.189 1.00 85.81 82 SER A O 1
ATOM 659 N N . GLY A 1 83 ? 4.232 1.584 -14.083 1.00 83.62 83 GLY A N 1
ATOM 660 C CA . GLY A 1 83 ? 3.814 2.986 -14.060 1.00 83.62 83 GLY A CA 1
ATOM 661 C C . GLY A 1 83 ? 2.518 3.292 -14.800 1.00 83.62 83 GLY A C 1
ATOM 662 O O . GLY A 1 83 ? 2.059 4.433 -14.771 1.00 83.62 83 GLY A O 1
ATOM 663 N N . ARG A 1 84 ? 1.901 2.284 -15.421 1.00 86.94 84 ARG A N 1
ATOM 664 C CA . ARG A 1 84 ? 0.687 2.448 -16.218 1.00 86.94 84 ARG A CA 1
ATOM 665 C C . ARG A 1 84 ? -0.509 2.848 -15.362 1.00 86.94 84 ARG A C 1
ATOM 667 O O . ARG A 1 84 ? -1.344 3.618 -1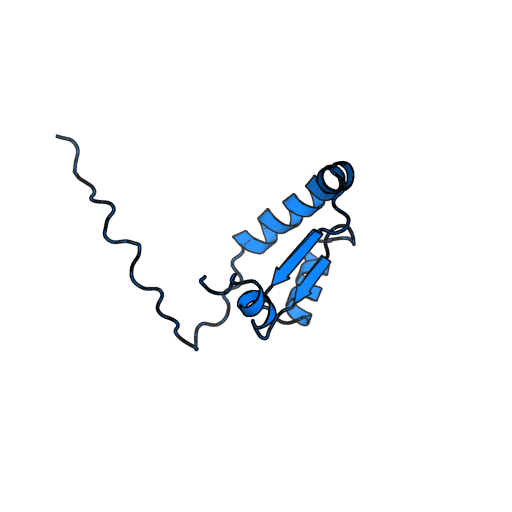5.825 1.00 86.94 84 ARG A O 1
ATOM 674 N N . LEU A 1 85 ? -0.592 2.357 -14.123 1.00 85.75 85 LEU A N 1
ATOM 675 C CA . LEU A 1 85 ? -1.680 2.731 -13.220 1.00 85.75 85 LEU A CA 1
ATOM 676 C C . LEU A 1 85 ? -1.568 4.210 -12.847 1.00 85.75 85 LEU A C 1
ATOM 678 O O . LEU A 1 85 ? -2.554 4.937 -12.923 1.00 85.75 85 LEU A O 1
ATOM 682 N N . LEU A 1 86 ? -0.368 4.672 -12.483 1.00 85.12 86 LEU A N 1
ATOM 683 C CA . LEU A 1 86 ? -0.163 6.082 -12.142 1.00 85.12 86 LEU A CA 1
ATOM 684 C C . LEU A 1 86 ? -0.351 7.010 -13.344 1.00 85.12 86 LEU A C 1
ATOM 686 O O . LEU A 1 86 ? -0.885 8.103 -13.177 1.00 85.12 86 LEU A O 1
ATOM 690 N N . GLU A 1 87 ? 0.022 6.574 -14.545 1.00 86.38 87 GLU A N 1
ATOM 691 C CA . GLU A 1 87 ? -0.258 7.308 -15.781 1.00 86.38 87 GLU A CA 1
ATOM 692 C C . GLU A 1 87 ? -1.762 7.448 -16.032 1.00 86.38 87 GLU A C 1
ATOM 694 O O . GLU A 1 87 ? -2.250 8.554 -16.261 1.00 86.38 87 GLU A O 1
ATOM 699 N N . GLN A 1 88 ? -2.519 6.356 -15.908 1.00 88.88 88 GLN A N 1
ATOM 700 C CA . GLN A 1 88 ? -3.975 6.379 -16.070 1.00 88.88 88 GLN A CA 1
ATOM 701 C C . GLN A 1 88 ? -4.680 7.226 -15.007 1.00 88.88 88 GLN A C 1
ATOM 703 O O . GLN A 1 88 ? -5.704 7.842 -15.294 1.00 88.88 88 GLN A O 1
ATOM 708 N N . LEU A 1 89 ? -4.124 7.287 -13.796 1.00 84.88 89 LEU A N 1
ATOM 709 C CA . LEU A 1 89 ? -4.620 8.140 -12.717 1.00 84.88 89 LEU A CA 1
ATOM 710 C C . LEU A 1 89 ? -4.215 9.616 -12.880 1.00 84.88 89 LEU A C 1
ATOM 712 O O . LEU A 1 89 ? -4.596 10.440 -12.050 1.00 84.88 89 LEU A O 1
ATOM 716 N N . GLY A 1 90 ? -3.432 9.967 -13.907 1.00 84.38 90 GLY A N 1
ATOM 717 C CA . GLY A 1 90 ? -2.905 11.323 -14.095 1.00 84.38 90 GLY A CA 1
ATOM 718 C C . GLY A 1 90 ? -1.867 11.733 -13.042 1.00 84.38 90 GLY A C 1
ATOM 719 O O . GLY A 1 90 ? -1.558 12.913 -12.896 1.00 84.38 90 GLY A O 1
ATOM 720 N N . ALA A 1 91 ? -1.321 10.764 -12.305 1.00 75.38 91 ALA A N 1
ATOM 721 C CA . ALA A 1 91 ? -0.357 10.945 -11.223 1.00 75.38 91 ALA A CA 1
ATOM 722 C C . ALA A 1 91 ? 1.100 10.703 -11.672 1.00 75.38 91 ALA A C 1
ATOM 724 O O . ALA A 1 91 ? 1.991 10.582 -10.834 1.00 75.38 91 ALA A O 1
ATOM 725 N N . SER A 1 92 ? 1.355 10.612 -12.983 1.00 67.62 92 SER A N 1
ATOM 726 C CA . SER A 1 92 ? 2.674 10.333 -13.572 1.00 67.62 92 SER A CA 1
ATOM 727 C C . SER A 1 92 ? 3.588 11.556 -13.734 1.00 67.62 92 SER A C 1
ATOM 729 O O . SER A 1 92 ? 4.744 11.390 -14.108 1.00 67.62 92 SER A O 1
ATOM 731 N N . SER A 1 93 ? 3.121 12.769 -13.427 1.00 57.72 93 SER A N 1
ATOM 732 C CA . SER A 1 93 ? 3.891 14.019 -13.591 1.00 57.72 93 SER A CA 1
ATOM 733 C C . SER A 1 93 ? 4.914 14.307 -12.472 1.00 57.72 93 SER A C 1
ATOM 735 O O . SER A 1 93 ? 5.187 15.476 -12.200 1.00 57.72 93 SER A O 1
ATOM 737 N N . ILE A 1 94 ? 5.449 13.281 -11.797 1.00 49.38 94 ILE A N 1
ATOM 738 C CA . ILE A 1 94 ? 6.367 13.420 -10.644 1.00 49.38 94 ILE A CA 1
ATOM 739 C C . ILE A 1 94 ? 7.793 13.022 -11.020 1.00 49.38 94 ILE A C 1
ATOM 741 O O . ILE A 1 94 ? 7.963 11.918 -11.585 1.00 49.38 94 ILE A O 1
#

Secondary structure (DSSP, 8-state):
------TTSSSS-----TT------HHHHHHHHHHHHHTHHHHHHTT---EEEEESS-HHHHHHHHHHTT--TTEEEEE-TTSHHHHHTT----

Radius of gyration: 17.61 Å; chains: 1; bounding box: 37×54×31 Å